Protein AF-A0ABD1KYW1-F1 (afdb_monomer_lite)

Organism: NCBI:txid363190

Radius of gyration: 14.17 Å; chains: 1; bounding box: 28×37×38 Å

Secondary structure (DSSP, 8-state):
-----SHHHHHHHHHHHHHHTTS-HHHHHHHHHHHHHHHHH-TTS--STTTT-HHHHHHHHHHHHHHHHHS-HHHHHHHHHHHHHHHHH-HHHHS----

pLDDT: mean 76.41, std 12.03, range [43.72, 93.81]

Sequence (99 aa):
MYRGLPCIYSSAILACVSLLSGGNIVVLRITAVAMILFMISQSFYPHDRVLESQAWKKVVYAGGVAMVFCSSFPSACVYYLLWSMSYILFPASLWSCKV

Structure (mmCIF, N/CA/C/O back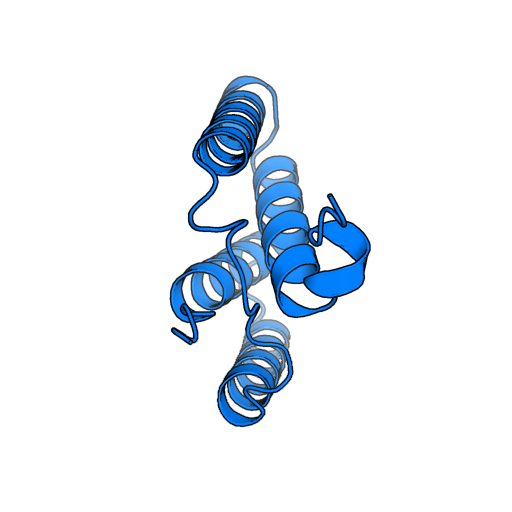bone):
data_AF-A0ABD1KYW1-F1
#
_entry.id   AF-A0ABD1KYW1-F1
#
loop_
_atom_site.group_PDB
_atom_site.id
_atom_site.type_symbol
_atom_site.label_atom_id
_atom_site.label_alt_id
_atom_site.label_comp_id
_atom_site.label_asym_id
_atom_site.label_entity_id
_atom_site.label_seq_id
_atom_site.pdbx_PDB_ins_code
_atom_site.Cartn_x
_atom_site.Cartn_y
_atom_site.Cartn_z
_atom_site.occupancy
_atom_site.B_iso_or_equiv
_atom_site.auth_seq_id
_atom_site.auth_comp_id
_atom_site.auth_asym_id
_atom_site.auth_atom_id
_atom_site.pdbx_PDB_model_num
ATOM 1 N N . MET A 1 1 ? 15.843 -15.302 -7.977 1.00 48.22 1 MET A N 1
ATOM 2 C CA . MET A 1 1 ? 14.684 -14.384 -7.942 1.00 48.22 1 MET A CA 1
ATOM 3 C C . MET A 1 1 ? 14.411 -14.027 -6.489 1.00 48.22 1 MET A C 1
ATOM 5 O O . MET A 1 1 ? 14.064 -14.917 -5.727 1.00 48.22 1 MET A O 1
ATOM 9 N N . TYR A 1 2 ? 14.663 -12.781 -6.084 1.00 47.16 2 TYR A N 1
ATOM 10 C CA . TYR A 1 2 ? 14.426 -12.325 -4.709 1.00 47.16 2 TYR A CA 1
ATOM 11 C C . TYR A 1 2 ? 12.940 -11.974 -4.544 1.00 47.16 2 TYR A C 1
ATOM 13 O O . TYR A 1 2 ? 12.417 -11.177 -5.319 1.00 47.16 2 TYR A O 1
ATOM 21 N N . ARG A 1 3 ? 12.263 -12.564 -3.554 1.00 56.94 3 ARG A N 1
ATOM 22 C CA . ARG A 1 3 ? 10.911 -12.163 -3.135 1.00 56.94 3 ARG A CA 1
ATOM 23 C C . ARG A 1 3 ? 11.064 -11.054 -2.085 1.00 56.94 3 ARG A C 1
ATOM 25 O O . ARG A 1 3 ? 11.463 -11.326 -0.958 1.00 56.94 3 ARG A O 1
ATOM 32 N N . GLY A 1 4 ? 10.852 -9.797 -2.484 1.00 56.22 4 GLY A N 1
ATOM 33 C CA . GLY A 1 4 ? 11.014 -8.606 -1.631 1.00 56.22 4 GLY A CA 1
ATOM 34 C C . GLY A 1 4 ? 9.749 -8.247 -0.837 1.00 56.22 4 GLY A C 1
ATOM 35 O O . GLY A 1 4 ? 8.643 -8.445 -1.325 1.00 56.22 4 GLY A O 1
ATOM 36 N N . LEU A 1 5 ? 9.919 -7.753 0.399 1.00 60.16 5 LEU A N 1
ATOM 37 C CA . LEU A 1 5 ? 8.951 -7.900 1.496 1.00 60.16 5 LEU A CA 1
ATOM 38 C C . LEU A 1 5 ? 7.647 -7.052 1.424 1.00 60.16 5 LEU A C 1
ATOM 40 O O . LEU A 1 5 ? 7.712 -5.827 1.336 1.00 60.16 5 LEU A O 1
ATOM 44 N N . PRO A 1 6 ? 6.479 -7.655 1.722 1.00 63.66 6 PRO A N 1
ATOM 45 C CA . PRO A 1 6 ? 5.217 -7.008 2.064 1.00 63.66 6 PRO A CA 1
ATOM 46 C C . PRO A 1 6 ? 5.235 -6.414 3.476 1.00 63.66 6 PRO A C 1
ATOM 48 O O . PRO A 1 6 ? 4.300 -5.722 3.834 1.00 63.66 6 PRO A O 1
ATOM 51 N N . CYS A 1 7 ? 6.265 -6.652 4.297 1.00 69.00 7 CYS A N 1
ATOM 52 C CA . CYS A 1 7 ? 6.288 -6.235 5.705 1.00 69.00 7 CYS A CA 1
ATOM 53 C C . CYS A 1 7 ? 6.183 -4.707 5.885 1.00 69.00 7 CYS A C 1
ATOM 55 O O . CYS A 1 7 ? 5.335 -4.230 6.641 1.00 69.00 7 CYS A O 1
ATOM 57 N N . ILE A 1 8 ? 6.955 -3.920 5.127 1.00 76.31 8 ILE A N 1
ATOM 58 C CA . ILE A 1 8 ? 6.898 -2.448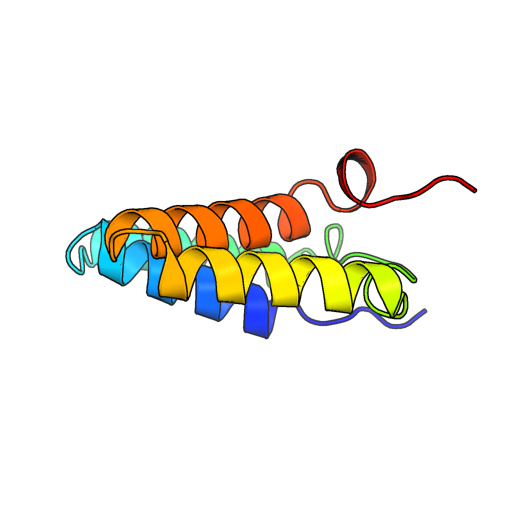 5.207 1.00 76.31 8 ILE A CA 1
ATOM 59 C C . ILE A 1 8 ? 5.544 -1.929 4.697 1.00 76.31 8 ILE A C 1
ATOM 61 O O . ILE A 1 8 ? 4.922 -1.084 5.332 1.00 76.31 8 ILE A O 1
ATOM 65 N N . TYR A 1 9 ? 5.034 -2.487 3.598 1.00 80.75 9 TYR A N 1
ATOM 66 C CA . TYR A 1 9 ? 3.734 -2.097 3.045 1.00 80.75 9 TYR A CA 1
ATOM 67 C C . TYR A 1 9 ? 2.568 -2.525 3.945 1.00 80.75 9 TYR A C 1
ATOM 69 O O . TYR A 1 9 ? 1.631 -1.765 4.142 1.00 80.75 9 TYR A O 1
ATOM 77 N N . SER A 1 10 ? 2.645 -3.704 4.559 1.00 81.50 10 SER A N 1
ATOM 78 C CA . SER A 1 10 ? 1.636 -4.227 5.484 1.00 81.50 10 SER A CA 1
ATOM 79 C C . SER A 1 10 ? 1.565 -3.412 6.773 1.00 81.50 10 SER A C 1
ATOM 81 O O . SER A 1 10 ? 0.470 -3.094 7.226 1.00 81.50 10 SER A O 1
ATOM 83 N N . SER A 1 11 ? 2.712 -3.000 7.327 1.00 82.81 11 SER A N 1
ATOM 84 C CA . SER A 1 11 ? 2.759 -2.129 8.505 1.00 82.81 11 SER A CA 1
ATOM 85 C C . SER A 1 11 ? 2.269 -0.718 8.178 1.00 82.81 11 SER A C 1
ATOM 87 O O . SER A 1 11 ? 1.499 -0.157 8.956 1.00 82.81 11 SER A O 1
ATOM 89 N N . ALA A 1 12 ? 2.597 -0.188 6.994 1.00 86.81 12 ALA A N 1
ATOM 90 C CA . ALA A 1 12 ? 2.032 1.066 6.497 1.00 86.81 12 ALA A CA 1
ATOM 91 C C . ALA A 1 12 ? 0.504 0.992 6.320 1.00 86.81 12 ALA A C 1
ATOM 93 O O . ALA A 1 12 ? -0.198 1.902 6.757 1.00 86.81 12 ALA A O 1
ATOM 94 N N . ILE A 1 13 ? -0.029 -0.096 5.750 1.00 88.00 13 ILE A N 1
ATOM 95 C CA . ILE A 1 13 ? -1.480 -0.320 5.623 1.00 88.00 13 ILE A CA 1
ATOM 96 C C . ILE A 1 13 ? -2.129 -0.361 7.002 1.00 88.00 13 ILE A C 1
ATOM 98 O O . ILE A 1 13 ? -3.112 0.341 7.221 1.00 88.00 13 ILE A O 1
ATOM 102 N N . LEU A 1 14 ? -1.574 -1.127 7.944 1.00 87.62 14 LEU A N 1
ATOM 103 C CA . LEU A 1 14 ? -2.129 -1.242 9.294 1.00 87.62 14 LEU A CA 1
ATOM 104 C C . LEU A 1 14 ? -2.141 0.110 10.020 1.00 87.62 14 LEU A C 1
ATOM 106 O O . LEU A 1 14 ? -3.146 0.471 10.630 1.00 87.62 14 LEU A O 1
ATOM 110 N N . ALA A 1 15 ? -1.055 0.880 9.910 1.00 87.38 15 ALA A N 1
ATOM 111 C CA . ALA A 1 15 ? -0.957 2.217 10.485 1.00 87.38 15 ALA A CA 1
ATOM 112 C C . ALA A 1 15 ? -1.970 3.184 9.852 1.00 87.38 15 ALA A C 1
ATOM 114 O O . ALA A 1 15 ? -2.699 3.864 10.572 1.00 87.38 15 ALA A O 1
ATOM 115 N N . CYS A 1 16 ? -2.085 3.201 8.520 1.00 88.75 16 CYS A N 1
ATOM 116 C CA . CYS A 1 16 ? -3.041 4.058 7.819 1.00 88.75 16 CYS A CA 1
ATOM 117 C C . CYS A 1 16 ? -4.492 3.673 8.138 1.00 88.75 16 CYS A C 1
ATOM 119 O O . CYS A 1 16 ? -5.312 4.552 8.386 1.00 88.75 16 CYS A O 1
ATOM 121 N N . VAL A 1 17 ? -4.814 2.376 8.193 1.00 89.38 17 VAL A N 1
ATOM 122 C CA . VAL A 1 17 ? -6.143 1.876 8.588 1.00 89.38 17 VAL A CA 1
ATOM 123 C C . VAL A 1 17 ? -6.454 2.232 10.041 1.00 89.38 17 VAL A C 1
ATOM 125 O O . VAL A 1 17 ? -7.578 2.633 10.344 1.00 89.38 17 VAL A O 1
ATOM 128 N N . SER A 1 18 ? -5.476 2.133 10.944 1.00 88.00 18 SER A N 1
ATOM 129 C CA . SER A 1 18 ? -5.643 2.553 12.338 1.00 88.00 18 SER A CA 1
ATOM 130 C C . SER A 1 18 ? -5.967 4.043 12.428 1.00 88.00 18 SER A C 1
ATOM 132 O O . SER A 1 18 ? -6.923 4.416 13.101 1.00 88.00 18 SER A O 1
ATOM 134 N N . LEU A 1 19 ? -5.217 4.890 11.720 1.00 88.12 19 LEU A N 1
ATOM 135 C CA . LEU A 1 19 ? -5.435 6.339 11.715 1.00 88.12 19 LEU A CA 1
ATOM 136 C C . LEU A 1 19 ? -6.780 6.722 11.078 1.00 88.12 19 LEU A C 1
ATOM 138 O O . LEU A 1 19 ? -7.478 7.583 11.604 1.00 88.12 19 LEU A O 1
ATOM 142 N N . LEU A 1 20 ? -7.175 6.059 9.986 1.00 88.50 20 LEU A N 1
ATOM 143 C CA . LEU A 1 20 ? -8.397 6.383 9.245 1.00 88.50 20 LEU A CA 1
ATOM 144 C C . LEU A 1 20 ? -9.673 5.837 9.907 1.00 88.50 20 LEU A C 1
ATOM 146 O O . LEU A 1 20 ? -10.729 6.451 9.804 1.00 88.50 20 LEU A O 1
ATOM 150 N N . SER A 1 21 ? -9.587 4.699 10.604 1.00 87.94 21 SER A N 1
ATOM 151 C CA . SER A 1 21 ? -10.719 4.105 11.337 1.00 87.94 21 SER A CA 1
ATOM 152 C C . SER A 1 21 ? -10.882 4.638 12.764 1.00 87.94 21 SER A C 1
ATOM 154 O O . SER A 1 21 ? -11.748 4.152 13.492 1.00 87.94 21 SER A O 1
ATOM 156 N N . GLY A 1 22 ? -10.034 5.582 13.194 1.00 88.12 22 GLY A N 1
ATOM 157 C CA . GLY A 1 22 ? -9.997 6.055 14.580 1.00 88.12 22 GLY A CA 1
ATOM 158 C C . GLY A 1 22 ? -9.571 4.973 15.582 1.00 88.12 22 GLY A C 1
ATOM 159 O O . GLY A 1 22 ? -9.978 5.014 16.738 1.00 88.12 22 GLY A O 1
ATOM 160 N N . GLY A 1 23 ? -8.791 3.981 15.142 1.00 86.25 23 GLY A N 1
ATOM 161 C CA . GLY A 1 23 ? -8.314 2.877 15.977 1.00 86.25 23 GLY A CA 1
ATOM 162 C C . GLY A 1 23 ? -9.335 1.755 16.186 1.00 86.25 23 GLY A C 1
ATOM 163 O O . GLY A 1 23 ? -9.281 1.065 17.204 1.00 86.25 23 GLY A O 1
ATOM 164 N N . ASN A 1 24 ? -10.269 1.545 15.252 1.00 92.31 24 ASN A N 1
ATOM 165 C CA . ASN A 1 24 ? -11.263 0.479 15.377 1.00 92.31 24 ASN A CA 1
ATOM 166 C C . ASN A 1 24 ? -10.593 -0.908 15.369 1.00 92.31 24 ASN A C 1
ATOM 168 O O . ASN A 1 24 ? -10.115 -1.396 14.342 1.00 92.31 24 ASN A O 1
ATOM 172 N N . ILE A 1 25 ? -10.609 -1.565 16.530 1.00 90.94 25 ILE A N 1
ATOM 173 C CA . ILE A 1 25 ? -9.922 -2.838 16.773 1.00 90.94 25 ILE A CA 1
ATOM 174 C C . ILE A 1 25 ? -10.444 -3.955 15.860 1.00 90.94 25 ILE A C 1
ATOM 176 O O . ILE A 1 25 ? -9.664 -4.809 15.440 1.00 90.94 25 ILE A O 1
ATOM 180 N N . VAL A 1 26 ? -11.741 -3.968 15.535 1.00 93.81 26 VAL A N 1
ATOM 181 C CA . VAL A 1 26 ? -12.332 -5.001 14.667 1.00 93.81 26 VAL A CA 1
ATOM 182 C C . VAL A 1 26 ? -11.780 -4.870 13.253 1.00 93.81 26 VAL A C 1
ATOM 184 O O . VAL A 1 26 ? -11.289 -5.852 12.696 1.00 93.81 26 VAL A O 1
ATOM 187 N N . VAL A 1 27 ? -11.784 -3.651 12.709 1.00 92.12 27 VAL A N 1
ATOM 188 C CA . VAL A 1 27 ? -11.219 -3.363 11.383 1.00 92.12 27 VAL A CA 1
ATOM 189 C C . VAL A 1 27 ? -9.736 -3.726 11.362 1.00 92.12 27 VAL A C 1
ATOM 191 O O . VAL A 1 27 ? -9.299 -4.456 10.477 1.00 92.12 27 VAL A O 1
ATOM 194 N N . LEU A 1 28 ? -8.982 -3.312 12.383 1.00 91.19 28 LEU A N 1
ATOM 195 C CA . LEU A 1 28 ? -7.549 -3.579 12.468 1.00 91.19 28 LEU A CA 1
ATOM 196 C C . LEU A 1 28 ? -7.233 -5.082 12.519 1.00 91.19 28 LEU A C 1
ATOM 198 O O . LEU A 1 28 ? -6.307 -5.537 11.848 1.00 91.19 28 LEU A O 1
ATOM 202 N N . ARG A 1 29 ? -8.021 -5.870 13.264 1.00 91.75 29 ARG A N 1
ATOM 203 C CA . ARG A 1 29 ? -7.881 -7.335 13.325 1.00 91.75 29 ARG A CA 1
ATOM 204 C C . ARG A 1 29 ? -8.177 -7.992 11.981 1.00 91.75 29 ARG A C 1
ATOM 206 O O . ARG A 1 29 ? -7.406 -8.850 11.558 1.00 91.75 29 ARG A O 1
ATOM 213 N N . ILE A 1 30 ? -9.246 -7.580 11.299 1.00 93.00 30 ILE A N 1
ATOM 214 C CA . ILE A 1 30 ? -9.590 -8.101 9.967 1.00 93.00 30 ILE A CA 1
ATOM 215 C C . ILE A 1 30 ? -8.468 -7.779 8.971 1.00 93.00 30 ILE A C 1
ATOM 217 O O . ILE A 1 30 ? -8.002 -8.670 8.260 1.00 93.00 30 ILE A O 1
ATOM 221 N N . THR A 1 31 ? -7.980 -6.535 8.958 1.00 91.19 31 THR A N 1
ATOM 222 C CA . THR A 1 31 ? -6.862 -6.121 8.100 1.00 91.19 31 THR A CA 1
ATOM 223 C C . THR A 1 31 ? -5.589 -6.907 8.414 1.00 91.19 31 THR A C 1
ATOM 225 O O . THR A 1 31 ? -4.920 -7.361 7.489 1.00 91.19 31 THR A O 1
ATOM 228 N N . ALA A 1 32 ? -5.267 -7.128 9.692 1.00 89.75 32 ALA A N 1
ATOM 229 C CA . ALA A 1 32 ? -4.105 -7.916 10.097 1.00 89.75 32 ALA A CA 1
ATOM 230 C C . ALA A 1 32 ? -4.183 -9.361 9.582 1.00 89.75 32 ALA A C 1
ATOM 232 O O . ALA A 1 32 ? -3.225 -9.848 8.983 1.00 89.75 32 ALA A O 1
ATOM 233 N N . VAL A 1 33 ? -5.330 -10.026 9.752 1.00 91.69 33 VAL A N 1
ATOM 234 C CA . VAL A 1 33 ? -5.547 -11.391 9.246 1.00 91.69 33 VAL A CA 1
ATOM 235 C C . VAL A 1 33 ? -5.400 -11.436 7.724 1.00 91.69 33 VAL A C 1
ATOM 237 O O . VAL A 1 33 ? -4.701 -12.308 7.209 1.00 91.69 33 VAL A O 1
ATOM 240 N N . ALA A 1 34 ? -5.980 -10.473 7.003 1.00 88.56 34 ALA A N 1
ATOM 241 C CA . ALA A 1 34 ? -5.825 -10.382 5.553 1.00 88.56 34 ALA A CA 1
ATOM 242 C C . ALA A 1 34 ? -4.347 -10.241 5.140 1.00 88.56 34 ALA A C 1
ATOM 244 O O . ALA A 1 34 ? -3.882 -10.982 4.275 1.00 88.56 34 ALA A O 1
ATOM 245 N N . MET A 1 35 ? -3.583 -9.351 5.790 1.00 86.31 35 MET A N 1
ATOM 246 C CA . MET A 1 35 ? -2.150 -9.174 5.511 1.00 86.31 35 MET A CA 1
ATOM 247 C C . MET A 1 35 ? -1.342 -10.452 5.783 1.00 86.31 35 MET A C 1
ATOM 249 O O . MET A 1 35 ? -0.481 -10.806 4.978 1.00 86.31 35 MET A O 1
ATOM 253 N N . ILE A 1 36 ? -1.648 -11.183 6.860 1.00 86.25 36 ILE A N 1
ATOM 254 C CA . ILE A 1 36 ? -1.006 -12.469 7.179 1.00 86.25 36 ILE A CA 1
ATOM 255 C C . ILE A 1 36 ? -1.260 -13.495 6.064 1.00 86.25 36 ILE A C 1
ATOM 257 O O . ILE A 1 36 ? -0.322 -14.149 5.607 1.00 86.25 36 ILE A O 1
ATOM 261 N N . LEU A 1 37 ? -2.496 -13.605 5.569 1.00 84.44 37 LEU A N 1
ATOM 262 C CA . LEU A 1 37 ? -2.831 -14.515 4.465 1.00 84.44 37 LEU A CA 1
ATOM 263 C C . LEU A 1 37 ? -2.080 -14.163 3.171 1.00 84.44 37 LEU A C 1
ATOM 265 O O . LEU A 1 37 ? -1.591 -15.061 2.476 1.00 84.44 37 LEU A O 1
ATOM 269 N N . PHE A 1 38 ? -1.924 -12.869 2.870 1.00 76.56 38 PHE A N 1
ATOM 270 C CA . PHE A 1 38 ? -1.115 -12.411 1.735 1.00 76.56 38 PHE A CA 1
ATOM 271 C C . PHE A 1 38 ? 0.372 -12.748 1.905 1.00 76.56 38 PHE A C 1
ATOM 273 O O . PHE A 1 38 ? 1.018 -13.179 0.947 1.00 76.56 38 PHE A O 1
ATOM 280 N N . MET A 1 39 ? 0.912 -12.610 3.119 1.00 78.19 39 MET A N 1
ATOM 281 C CA . MET A 1 39 ? 2.296 -12.983 3.425 1.00 78.19 39 MET A CA 1
ATOM 282 C C . MET A 1 39 ? 2.551 -14.486 3.265 1.00 78.19 39 MET A C 1
ATOM 284 O O . MET A 1 39 ? 3.613 -14.859 2.765 1.00 78.19 39 MET A O 1
ATOM 288 N N . ILE A 1 40 ? 1.588 -15.331 3.653 1.00 80.62 40 ILE A N 1
ATOM 289 C CA . ILE A 1 40 ? 1.665 -16.794 3.514 1.00 80.62 40 ILE A CA 1
ATOM 290 C C . ILE A 1 40 ? 1.604 -17.203 2.044 1.00 80.62 40 ILE A C 1
ATOM 292 O O . ILE A 1 40 ? 2.394 -18.034 1.600 1.00 80.62 40 ILE A O 1
ATOM 296 N N . SER A 1 41 ? 0.679 -16.612 1.284 1.00 76.31 41 SER A N 1
ATOM 297 C CA . SER A 1 41 ? 0.403 -17.062 -0.080 1.00 76.31 41 SER A CA 1
ATOM 298 C C . SER A 1 41 ? 1.586 -16.837 -1.020 1.00 76.31 41 SER A C 1
ATOM 300 O O . SER A 1 41 ? 1.704 -17.582 -1.986 1.00 76.31 41 SER A O 1
ATOM 302 N N . GLN A 1 42 ? 2.458 -15.849 -0.745 1.00 66.69 42 GLN A N 1
ATOM 303 C CA . GLN A 1 42 ? 3.656 -15.435 -1.512 1.00 66.69 42 GLN A CA 1
ATOM 304 C C . GLN A 1 42 ? 3.487 -15.265 -3.038 1.00 66.69 42 GLN A C 1
ATOM 306 O O . GLN A 1 42 ? 4.394 -14.790 -3.712 1.00 66.69 42 GLN A O 1
ATOM 311 N N . SER A 1 43 ? 2.333 -15.614 -3.590 1.00 65.38 43 SER A N 1
ATOM 312 C CA . SER A 1 43 ? 1.949 -15.615 -4.996 1.00 65.38 43 SER A CA 1
ATOM 313 C C . SER A 1 43 ? 1.819 -14.202 -5.541 1.00 65.38 43 SER A C 1
ATOM 315 O O . SER A 1 43 ? 2.115 -13.960 -6.703 1.00 65.38 43 SER A O 1
ATOM 317 N N . PHE A 1 44 ? 1.432 -13.273 -4.669 1.00 59.91 44 PHE A N 1
ATOM 318 C CA . PHE A 1 44 ? 1.358 -11.844 -4.937 1.00 59.91 44 PHE A CA 1
ATOM 319 C C . PHE A 1 44 ? 2.589 -11.082 -4.455 1.00 59.91 44 PHE A C 1
ATOM 321 O O . PHE A 1 44 ? 2.582 -9.854 -4.504 1.00 59.91 44 PHE A O 1
ATOM 328 N N . TYR A 1 45 ? 3.646 -11.759 -3.978 1.00 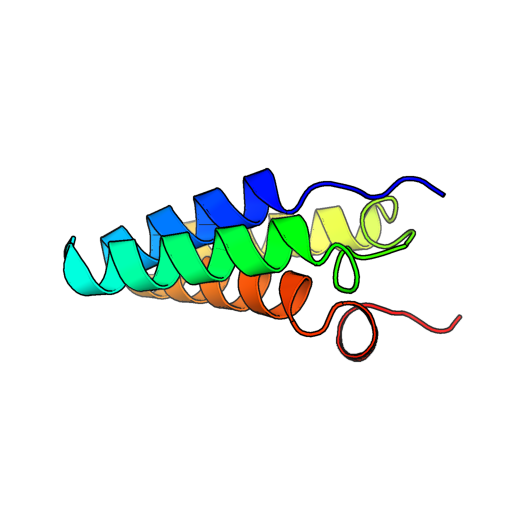64.75 45 TYR A N 1
ATOM 329 C CA . TYR A 1 45 ? 4.898 -11.033 -3.800 1.00 64.75 45 TYR A CA 1
ATOM 330 C C . TYR A 1 45 ? 5.295 -10.512 -5.171 1.00 64.75 45 TYR A C 1
ATOM 332 O O . TYR A 1 45 ? 5.435 -11.331 -6.087 1.00 64.75 45 TYR A O 1
ATOM 340 N N . PRO A 1 46 ? 5.486 -9.192 -5.323 1.00 58.28 46 PRO A N 1
ATOM 341 C CA . PRO A 1 46 ? 6.067 -8.680 -6.535 1.00 58.28 46 PRO A CA 1
ATOM 342 C C . PRO A 1 46 ? 7.400 -9.401 -6.714 1.00 58.28 46 PRO A C 1
ATOM 344 O O . PRO A 1 46 ? 8.357 -9.228 -5.954 1.00 58.28 46 PRO A O 1
ATOM 347 N N . HIS A 1 47 ? 7.433 -10.263 -7.724 1.00 62.84 47 HIS A N 1
ATOM 348 C CA . HIS A 1 47 ? 8.641 -10.391 -8.494 1.00 62.84 47 HIS A CA 1
ATOM 349 C C . HIS A 1 47 ? 8.934 -8.983 -9.022 1.00 62.84 47 HIS A C 1
ATOM 351 O O . HIS A 1 47 ? 8.021 -8.203 -9.270 1.00 62.84 47 HIS A O 1
ATOM 357 N N . ASP A 1 48 ? 10.204 -8.666 -9.199 1.00 59.25 48 ASP A N 1
ATOM 358 C CA . ASP A 1 48 ? 10.645 -7.629 -10.129 1.00 59.25 48 ASP A CA 1
ATOM 359 C C . ASP A 1 48 ? 11.094 -6.280 -9.561 1.00 59.25 48 ASP A C 1
ATOM 361 O O . ASP A 1 48 ? 10.393 -5.549 -8.858 1.00 59.25 48 ASP A O 1
ATOM 365 N N . ARG A 1 49 ? 12.319 -5.948 -9.994 1.00 57.00 49 ARG A N 1
ATOM 366 C CA . ARG A 1 49 ? 12.762 -4.820 -10.840 1.00 57.00 49 ARG A CA 1
ATOM 367 C C . ARG A 1 49 ? 12.135 -3.437 -10.641 1.00 57.00 49 ARG A C 1
ATOM 369 O O . ARG A 1 49 ? 12.844 -2.455 -10.807 1.00 57.00 49 ARG A O 1
ATOM 376 N N . VAL A 1 50 ? 10.868 -3.305 -10.258 1.00 57.41 50 VAL A N 1
ATOM 377 C CA . VAL A 1 50 ? 10.232 -2.030 -9.871 1.00 57.41 50 VAL A CA 1
ATOM 378 C C . VAL A 1 50 ? 10.837 -1.505 -8.570 1.00 57.41 50 VAL A C 1
ATOM 380 O O . VAL A 1 50 ? 11.170 -0.328 -8.476 1.00 57.41 50 VAL A O 1
ATOM 383 N N . LEU A 1 51 ? 11.056 -2.392 -7.591 1.00 57.94 51 LEU A N 1
ATOM 384 C CA . LEU A 1 51 ? 11.786 -2.074 -6.357 1.00 57.94 51 LEU A CA 1
ATOM 385 C C . LEU A 1 51 ? 13.278 -1.828 -6.617 1.00 57.94 51 LEU A C 1
ATOM 387 O O . LEU A 1 51 ? 13.920 -1.119 -5.849 1.00 57.94 51 LEU A O 1
ATOM 391 N N . GLU A 1 52 ? 13.859 -2.379 -7.681 1.00 61.53 52 GLU A N 1
ATOM 392 C CA . GLU A 1 52 ? 15.215 -2.001 -8.104 1.00 61.53 52 GLU A CA 1
ATOM 393 C C . GLU A 1 52 ? 15.226 -0.683 -8.887 1.00 61.53 52 GLU A C 1
ATOM 395 O O . GLU A 1 52 ? 16.209 0.056 -8.819 1.00 61.53 52 GLU A O 1
ATOM 400 N N . SER A 1 53 ? 14.126 -0.345 -9.568 1.00 67.62 53 SER A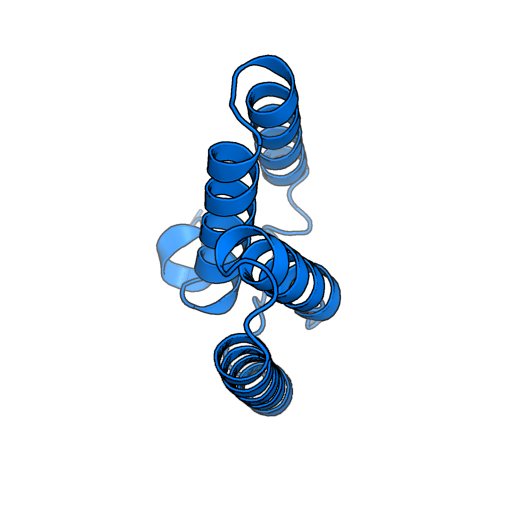 N 1
ATOM 401 C CA . SER A 1 53 ? 14.006 0.854 -10.388 1.00 67.62 53 SER A CA 1
ATOM 402 C C . SER A 1 53 ? 14.093 2.111 -9.531 1.00 67.62 53 SER A C 1
ATOM 404 O O . SER A 1 53 ? 13.179 2.502 -8.800 1.00 67.62 53 SER A O 1
ATOM 406 N N . GLN A 1 54 ? 15.229 2.789 -9.665 1.00 71.81 54 GLN A N 1
ATOM 407 C CA . GLN A 1 54 ? 15.497 4.065 -9.011 1.00 71.81 54 GLN A CA 1
ATOM 408 C C . GLN A 1 54 ? 14.481 5.146 -9.408 1.00 71.81 54 GLN A C 1
ATOM 410 O O . GLN A 1 54 ? 14.165 6.009 -8.593 1.00 71.81 54 GLN A O 1
ATOM 415 N N . ALA A 1 55 ? 13.941 5.095 -10.630 1.00 78.06 55 ALA A N 1
ATOM 416 C CA . ALA A 1 55 ? 12.936 6.049 -11.094 1.00 78.06 55 ALA A CA 1
ATOM 417 C C . ALA A 1 55 ? 11.636 5.930 -10.285 1.00 78.06 55 ALA A C 1
ATOM 419 O O . ALA A 1 55 ? 11.145 6.929 -9.762 1.00 78.06 55 ALA A O 1
ATOM 420 N N . TRP A 1 56 ? 11.134 4.707 -10.091 1.00 74.69 56 TRP A N 1
ATOM 421 C CA . TRP A 1 56 ? 9.917 4.474 -9.312 1.00 74.69 56 TRP A CA 1
ATOM 422 C C . TRP A 1 56 ? 10.095 4.848 -7.843 1.00 74.69 56 TRP A C 1
ATOM 424 O O . TRP A 1 56 ? 9.234 5.521 -7.283 1.00 74.69 56 TRP A O 1
ATOM 434 N N . LYS A 1 57 ? 11.249 4.534 -7.239 1.00 76.56 57 LYS A N 1
ATOM 435 C CA . LYS A 1 57 ? 11.575 4.993 -5.876 1.00 76.56 57 LYS A CA 1
ATOM 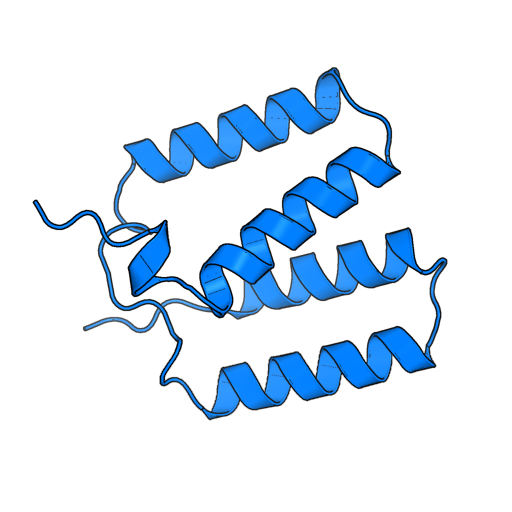436 C C . LYS A 1 57 ? 11.489 6.514 -5.732 1.00 76.56 57 LYS A C 1
ATOM 438 O O . LYS A 1 57 ? 10.923 7.003 -4.757 1.00 76.56 57 LYS A O 1
ATOM 443 N N . LYS A 1 58 ? 12.021 7.259 -6.707 1.00 83.38 58 LYS A N 1
ATOM 444 C CA . LYS A 1 58 ? 11.978 8.729 -6.707 1.00 83.38 58 LYS A CA 1
ATOM 445 C C . LYS A 1 58 ? 10.556 9.263 -6.858 1.00 83.38 58 LYS A C 1
ATOM 447 O O . LYS A 1 58 ? 10.199 10.186 -6.136 1.00 83.38 58 LYS A O 1
ATOM 452 N N . VAL A 1 59 ? 9.743 8.671 -7.735 1.00 82.88 59 VAL A N 1
ATOM 453 C CA . VAL A 1 59 ? 8.335 9.067 -7.924 1.00 82.88 59 VAL A CA 1
ATOM 454 C C . VAL A 1 59 ? 7.521 8.835 -6.649 1.00 82.88 59 VAL A C 1
ATOM 456 O O . VAL A 1 59 ? 6.807 9.734 -6.215 1.00 82.88 59 VAL A O 1
ATOM 459 N N . VAL A 1 60 ? 7.684 7.678 -5.998 1.00 80.19 60 VAL A N 1
ATOM 460 C CA . VAL A 1 60 ? 7.025 7.368 -4.715 1.00 80.19 60 VAL A CA 1
ATOM 461 C C . VAL A 1 60 ? 7.382 8.378 -3.646 1.00 80.19 60 VAL A C 1
ATOM 463 O O . VAL A 1 60 ? 6.504 8.888 -2.950 1.00 80.19 60 VAL A O 1
ATOM 466 N N . TYR A 1 61 ? 8.677 8.655 -3.519 1.00 82.94 61 TYR A N 1
ATOM 467 C CA . TYR A 1 61 ? 9.176 9.596 -2.534 1.00 82.94 61 TYR A CA 1
ATOM 468 C C . TYR A 1 61 ? 8.654 11.010 -2.803 1.00 82.94 61 TYR A C 1
ATOM 470 O O . TYR A 1 61 ? 8.132 11.640 -1.890 1.00 82.94 61 TYR A O 1
ATOM 478 N N . ALA A 1 62 ? 8.709 11.476 -4.053 1.00 85.00 62 ALA A N 1
ATOM 479 C CA . ALA A 1 62 ? 8.181 12.780 -4.446 1.00 85.00 62 ALA A CA 1
ATOM 480 C C . ALA A 1 62 ? 6.674 12.901 -4.170 1.00 85.00 62 ALA A C 1
ATOM 482 O O . ALA A 1 62 ? 6.236 13.914 -3.630 1.00 85.00 62 ALA A O 1
ATOM 483 N N . GLY A 1 63 ? 5.893 11.858 -4.467 1.00 82.94 63 GLY A N 1
ATOM 484 C CA . GLY A 1 63 ? 4.471 11.817 -4.128 1.00 82.94 63 GLY A CA 1
ATOM 485 C C . GLY A 1 63 ? 4.230 11.856 -2.616 1.00 82.94 63 GLY A C 1
ATOM 486 O O . GLY A 1 63 ? 3.391 12.619 -2.152 1.00 82.94 63 GLY A O 1
ATOM 487 N N . GLY A 1 64 ? 5.021 11.119 -1.828 1.00 82.00 64 GLY A N 1
ATOM 488 C CA . GLY A 1 64 ? 4.966 11.177 -0.363 1.00 82.00 64 GLY A CA 1
ATOM 489 C C . GLY A 1 64 ? 5.280 12.572 0.188 1.00 82.00 64 GLY A C 1
ATOM 490 O O . GLY A 1 64 ? 4.539 13.085 1.021 1.00 82.00 64 GLY A O 1
ATOM 491 N N . VAL A 1 65 ? 6.326 13.220 -0.330 1.00 83.00 65 VAL A N 1
ATOM 492 C CA . VAL A 1 65 ? 6.681 14.606 0.008 1.00 83.00 65 VAL A CA 1
ATOM 493 C C . VAL A 1 65 ? 5.526 15.551 -0.334 1.00 83.00 65 VAL A C 1
ATOM 495 O O . VAL A 1 65 ? 5.084 16.305 0.528 1.00 83.00 65 VAL A O 1
ATOM 498 N N . ALA A 1 66 ? 4.972 15.470 -1.545 1.00 84.06 66 ALA A N 1
ATOM 499 C CA . ALA A 1 66 ? 3.839 16.299 -1.949 1.00 84.06 66 ALA A CA 1
ATOM 500 C C . ALA A 1 66 ? 2.626 16.116 -1.020 1.00 84.06 66 ALA A C 1
ATOM 502 O O . ALA A 1 66 ? 2.014 17.098 -0.607 1.00 84.06 66 ALA A O 1
ATOM 503 N N . MET A 1 67 ? 2.310 14.882 -0.620 1.00 79.12 67 MET A N 1
ATOM 504 C CA . MET A 1 67 ? 1.205 14.612 0.306 1.00 79.12 67 MET A CA 1
ATOM 505 C C . MET A 1 67 ? 1.450 15.164 1.716 1.00 79.12 67 MET A C 1
ATOM 507 O O . MET A 1 67 ? 0.499 15.595 2.363 1.00 79.12 67 MET A O 1
ATOM 511 N N . VAL A 1 68 ? 2.697 15.186 2.192 1.00 77.81 68 VAL A N 1
ATOM 512 C CA . VAL A 1 68 ? 3.043 15.785 3.493 1.00 77.81 68 VAL A CA 1
ATOM 513 C C . VAL A 1 68 ? 2.880 17.307 3.468 1.00 77.81 68 VAL A C 1
ATOM 515 O O . VAL A 1 68 ? 2.386 17.881 4.434 1.00 77.81 68 VAL A O 1
ATOM 518 N N . PHE A 1 69 ? 3.272 17.965 2.375 1.00 77.19 69 PHE A N 1
ATOM 519 C CA . PHE A 1 69 ? 3.249 19.429 2.288 1.00 77.19 69 PHE A CA 1
ATOM 520 C C . PHE A 1 69 ? 1.909 20.011 1.822 1.00 77.19 69 PHE A C 1
ATOM 522 O O . PHE A 1 69 ? 1.581 21.140 2.182 1.00 77.19 69 PHE A O 1
ATOM 529 N N . CYS A 1 70 ? 1.136 19.278 1.018 1.00 77.06 70 CYS A N 1
ATOM 530 C CA . CYS A 1 70 ? -0.028 19.825 0.314 1.00 77.06 70 CYS A CA 1
ATOM 531 C C . CYS A 1 70 ? -1.375 19.237 0.764 1.00 77.06 70 CYS A C 1
ATOM 533 O O . CYS A 1 70 ? -2.397 19.546 0.155 1.00 77.06 70 CYS A O 1
ATOM 535 N N . SER A 1 71 ? -1.410 18.358 1.769 1.00 74.56 71 SER A N 1
ATOM 536 C CA . SER A 1 71 ? -2.591 17.540 2.064 1.00 74.56 71 SER A CA 1
ATOM 537 C C . SER A 1 71 ? -2.905 17.447 3.558 1.00 74.56 71 SER A C 1
ATOM 539 O O . SER A 1 71 ? -2.028 17.552 4.411 1.00 74.56 71 SER A O 1
ATOM 541 N N . SER A 1 72 ? -4.184 17.248 3.887 1.00 75.88 72 SER A N 1
ATOM 542 C CA . SER A 1 72 ? -4.618 17.007 5.265 1.00 75.88 72 SER A CA 1
ATOM 543 C C . SER A 1 72 ? -4.211 15.606 5.735 1.00 75.88 72 SER A C 1
ATOM 545 O O . SER A 1 72 ? -4.066 14.674 4.948 1.00 75.88 72 SER A O 1
ATOM 547 N N . PHE A 1 73 ? -4.088 15.423 7.049 1.00 72.75 73 PHE A N 1
ATOM 548 C CA . PHE A 1 73 ? -3.663 14.152 7.647 1.00 72.75 73 PHE A CA 1
ATOM 54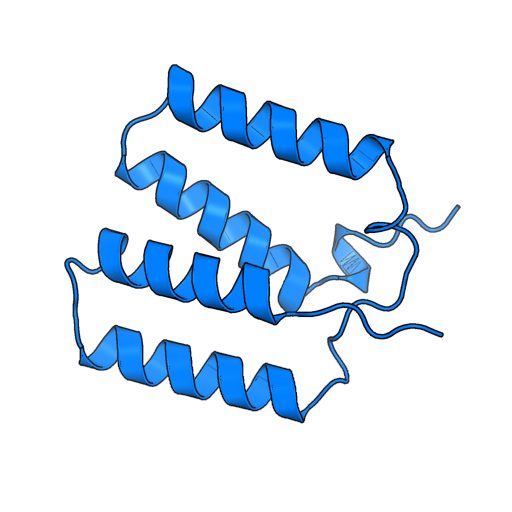9 C C . PHE A 1 73 ? -4.419 12.898 7.123 1.00 72.75 73 PHE A C 1
ATOM 551 O O . PHE A 1 73 ? -3.767 11.889 6.836 1.00 72.75 73 PHE A O 1
ATOM 558 N N . PRO A 1 74 ? -5.754 12.931 6.898 1.00 78.19 74 PRO A N 1
ATOM 559 C CA . PRO A 1 74 ? -6.484 11.789 6.342 1.00 78.19 74 PRO A CA 1
ATOM 560 C C . PRO A 1 74 ? -6.144 11.496 4.876 1.00 78.19 74 PRO A C 1
ATOM 562 O O . PRO A 1 74 ? -6.084 10.329 4.491 1.00 78.19 74 PRO A O 1
ATOM 565 N N . SER A 1 75 ? -5.898 12.520 4.048 1.00 76.38 75 SER A N 1
ATOM 566 C CA . SER A 1 75 ? -5.609 12.313 2.623 1.00 76.38 75 SER A CA 1
ATOM 567 C C . SER A 1 75 ? -4.230 11.689 2.420 1.00 76.38 75 SER A C 1
ATOM 569 O O . SER A 1 75 ? -4.085 10.806 1.574 1.00 76.38 75 SER A O 1
ATOM 571 N N . ALA A 1 76 ? -3.245 12.052 3.248 1.00 81.44 76 ALA A N 1
ATOM 572 C CA . ALA A 1 76 ? -1.948 11.378 3.279 1.00 81.44 76 ALA A CA 1
ATOM 573 C C . ALA A 1 76 ? -2.098 9.882 3.615 1.00 81.44 76 ALA A C 1
ATOM 575 O O . ALA A 1 76 ? -1.556 9.037 2.903 1.00 81.44 76 ALA A O 1
ATOM 576 N N . CYS A 1 77 ? -2.900 9.538 4.630 1.00 83.25 77 CYS A N 1
ATOM 577 C CA . CYS A 1 77 ? -3.175 8.142 4.988 1.00 83.25 77 CYS A CA 1
ATOM 578 C C . CYS A 1 77 ? -3.817 7.370 3.827 1.00 83.25 77 CYS A C 1
ATOM 580 O O . CYS A 1 77 ? -3.392 6.257 3.522 1.00 83.25 77 CYS A O 1
ATOM 582 N N . VAL A 1 78 ? -4.800 7.963 3.143 1.00 83.75 78 VAL A N 1
ATOM 583 C CA . VAL A 1 78 ? -5.452 7.345 1.977 1.00 83.75 78 VAL A CA 1
ATOM 584 C C . VAL A 1 78 ? -4.455 7.116 0.841 1.00 83.75 78 VAL A C 1
ATOM 586 O O . VAL A 1 78 ? -4.457 6.037 0.254 1.00 83.75 78 VAL A O 1
ATOM 589 N N . TYR A 1 79 ? -3.565 8.071 0.564 1.00 84.06 79 TYR A N 1
ATOM 590 C CA . TYR A 1 79 ? -2.520 7.906 -0.448 1.00 84.06 79 TYR A CA 1
ATOM 591 C C . TYR A 1 79 ? -1.573 6.746 -0.122 1.00 84.06 79 TYR A C 1
ATOM 593 O O . TYR A 1 79 ? -1.362 5.873 -0.964 1.00 84.06 79 TYR A O 1
ATOM 601 N N . TYR A 1 80 ? -1.046 6.686 1.105 1.00 82.06 80 TYR A N 1
ATOM 602 C CA . TYR A 1 80 ? -0.147 5.603 1.517 1.00 82.06 80 TYR A CA 1
ATOM 603 C C . TYR A 1 80 ? -0.840 4.234 1.505 1.00 82.06 80 TYR A C 1
ATOM 605 O O . TYR A 1 80 ? -0.220 3.231 1.135 1.00 82.06 80 TYR A O 1
ATOM 613 N N . LEU A 1 81 ? -2.125 4.189 1.863 1.00 85.69 81 LEU A N 1
ATOM 614 C CA . LEU A 1 81 ? -2.938 2.975 1.862 1.00 85.69 81 LEU A CA 1
ATOM 615 C C . LEU A 1 81 ? -3.225 2.508 0.429 1.00 85.69 81 LEU A C 1
ATOM 617 O O . LEU A 1 81 ? -2.968 1.348 0.114 1.00 85.69 81 LEU A O 1
ATOM 621 N N . LEU A 1 82 ? -3.665 3.406 -0.458 1.00 85.50 82 LEU A N 1
ATOM 622 C CA . LEU A 1 82 ? -3.878 3.114 -1.879 1.00 85.50 82 LEU A CA 1
ATOM 623 C C . LEU A 1 82 ? -2.591 2.642 -2.545 1.00 85.50 82 LEU A C 1
ATOM 625 O O . LEU A 1 82 ? -2.609 1.627 -3.237 1.00 85.50 82 LEU A O 1
ATOM 629 N N . TRP A 1 83 ? -1.474 3.327 -2.302 1.00 81.81 83 TRP A N 1
ATOM 630 C CA . TRP A 1 83 ? -0.171 2.940 -2.833 1.00 81.81 83 TRP A CA 1
ATOM 631 C C . TRP A 1 83 ? 0.212 1.520 -2.400 1.00 81.81 83 TRP A C 1
ATOM 633 O O . TRP A 1 83 ? 0.494 0.654 -3.230 1.00 81.81 83 TRP A O 1
ATOM 643 N N . SER A 1 84 ? 0.170 1.263 -1.092 1.00 81.38 84 SER A N 1
ATOM 644 C CA . SER A 1 84 ? 0.573 -0.021 -0.517 1.00 81.38 84 SER A CA 1
ATOM 645 C C . SER A 1 84 ? -0.345 -1.164 -0.961 1.00 81.38 84 SER A C 1
ATOM 647 O O . SER A 1 84 ? 0.138 -2.242 -1.301 1.00 81.38 84 SER A O 1
ATOM 649 N N . MET A 1 85 ? -1.659 -0.929 -1.033 1.00 80.00 85 MET A N 1
ATOM 650 C CA . MET A 1 85 ? -2.629 -1.917 -1.519 1.00 80.00 85 MET A CA 1
ATOM 651 C C . MET A 1 85 ? -2.480 -2.190 -3.017 1.00 80.00 85 MET A C 1
ATOM 653 O O . MET A 1 85 ? -2.537 -3.347 -3.429 1.00 80.00 85 MET A O 1
ATOM 657 N N . SER A 1 86 ? -2.240 -1.154 -3.826 1.00 78.81 86 SER A N 1
ATOM 658 C CA . SER A 1 86 ? -1.987 -1.298 -5.268 1.00 78.81 86 SER A CA 1
ATOM 659 C C . SER A 1 86 ? -0.762 -2.169 -5.528 1.00 78.81 86 SER A C 1
ATOM 661 O O . SER A 1 86 ? -0.750 -2.958 -6.471 1.00 78.81 86 SER A O 1
ATOM 663 N N . TYR A 1 87 ? 0.253 -2.050 -4.670 1.00 74.19 87 TYR A N 1
ATOM 664 C CA . TYR A 1 87 ? 1.481 -2.828 -4.762 1.00 74.19 87 TYR A CA 1
ATOM 665 C C . TYR A 1 87 ? 1.293 -4.300 -4.366 1.00 74.19 87 TYR A C 1
ATOM 667 O O . TYR A 1 87 ? 1.896 -5.177 -4.978 1.00 74.19 87 TYR A O 1
ATOM 675 N N . ILE A 1 88 ? 0.444 -4.586 -3.372 1.00 75.00 88 ILE A N 1
ATOM 676 C CA . ILE A 1 88 ? 0.176 -5.959 -2.910 1.00 75.00 88 ILE A CA 1
ATOM 677 C C . ILE A 1 88 ? -0.813 -6.686 -3.830 1.00 75.00 88 ILE A C 1
ATOM 679 O O . ILE A 1 88 ? -0.603 -7.849 -4.151 1.00 75.00 88 ILE A O 1
ATOM 683 N N . LEU A 1 89 ? -1.898 -6.031 -4.252 1.00 74.38 89 LEU A N 1
ATOM 684 C CA . LEU A 1 89 ? -2.977 -6.689 -5.001 1.00 74.38 89 LEU A CA 1
ATOM 685 C C . LEU A 1 89 ? -2.712 -6.760 -6.505 1.00 74.38 89 LEU A C 1
ATOM 687 O O . LEU A 1 89 ? -3.094 -7.729 -7.159 1.00 74.38 89 LEU A O 1
ATOM 691 N N . PHE A 1 90 ? -2.070 -5.733 -7.059 1.00 71.19 90 PHE A N 1
ATOM 692 C CA . PHE A 1 90 ? -1.928 -5.554 -8.501 1.00 71.19 90 PHE A CA 1
ATOM 693 C C . PHE A 1 90 ? -0.484 -5.232 -8.926 1.00 71.19 90 PHE A C 1
ATOM 695 O O . PHE A 1 90 ? -0.277 -4.340 -9.755 1.00 71.19 90 PHE A O 1
ATOM 702 N N . PRO A 1 91 ? 0.538 -5.957 -8.419 1.00 67.62 91 PRO A N 1
ATOM 703 C CA . PRO A 1 91 ? 1.929 -5.679 -8.772 1.00 67.62 91 PRO A CA 1
ATOM 704 C C . PRO A 1 91 ? 2.164 -5.824 -10.281 1.00 67.62 91 PRO A C 1
ATOM 706 O O . PRO A 1 91 ? 2.810 -4.986 -10.899 1.00 67.62 91 PRO A O 1
ATOM 709 N N . ALA A 1 92 ? 1.585 -6.847 -10.913 1.00 65.50 92 ALA A N 1
ATOM 710 C CA . ALA A 1 92 ? 1.812 -7.109 -12.329 1.00 65.50 92 ALA A CA 1
ATOM 711 C C . ALA A 1 92 ? 1.018 -6.182 -13.270 1.00 65.50 92 ALA A C 1
ATOM 713 O O . ALA A 1 92 ? 1.503 -5.843 -14.340 1.00 65.50 92 ALA A O 1
ATOM 714 N N . SER A 1 93 ? -0.197 -5.767 -12.908 1.00 64.19 93 SER A N 1
ATOM 715 C CA . SER A 1 93 ? -1.058 -4.980 -13.804 1.00 64.19 93 SER A CA 1
ATOM 716 C C . SER A 1 93 ? -0.828 -3.474 -13.708 1.00 64.19 93 SER A C 1
ATOM 718 O O . SER A 1 93 ? -0.953 -2.788 -14.718 1.00 64.19 93 SER A O 1
ATOM 720 N N . LEU A 1 94 ? -0.493 -2.956 -12.523 1.00 65.31 94 LEU A N 1
ATOM 721 C CA . LEU A 1 94 ? -0.242 -1.524 -12.319 1.00 65.31 94 LEU A CA 1
ATOM 722 C C . LEU A 1 94 ? 1.245 -1.171 -12.367 1.00 65.31 94 LEU A C 1
ATOM 724 O O . LEU A 1 94 ? 1.592 -0.053 -12.737 1.00 65.31 94 LEU A O 1
ATOM 728 N N . TRP A 1 95 ? 2.118 -2.112 -11.996 1.00 63.28 95 TRP A N 1
ATOM 729 C CA . TRP A 1 95 ? 3.537 -1.827 -11.778 1.00 63.28 95 TRP A CA 1
ATOM 730 C C . TRP A 1 95 ? 4.478 -2.597 -12.706 1.00 63.28 95 TRP A C 1
ATOM 732 O O . TRP A 1 95 ? 5.645 -2.223 -12.807 1.00 63.28 95 TRP A O 1
ATOM 742 N N . SER A 1 96 ? 4.014 -3.624 -13.430 1.00 60.00 96 SER A N 1
ATOM 743 C CA . SER A 1 96 ? 4.855 -4.285 -14.435 1.00 60.00 96 SER A CA 1
ATOM 744 C C . SER A 1 96 ? 4.926 -3.428 -15.694 1.00 60.00 96 SER A C 1
ATOM 746 O O . SER A 1 96 ? 4.049 -3.458 -16.557 1.00 60.00 96 SER A O 1
ATOM 748 N N . CYS A 1 97 ? 6.006 -2.661 -15.823 1.00 54.50 97 CYS A N 1
ATOM 749 C CA . CYS A 1 97 ? 6.421 -2.178 -17.129 1.00 54.50 97 CYS A CA 1
ATOM 750 C C . CYS A 1 97 ? 6.884 -3.394 -17.942 1.00 54.50 97 CYS A C 1
ATOM 752 O O . CYS A 1 97 ? 8.002 -3.875 -17.751 1.00 54.50 97 CYS A O 1
ATOM 754 N N . LYS A 1 98 ? 6.042 -3.887 -18.858 1.00 49.97 98 LYS A N 1
ATOM 755 C CA . LYS A 1 98 ? 6.547 -4.615 -20.027 1.00 49.97 98 LYS A CA 1
ATOM 756 C C . LYS A 1 98 ? 7.336 -3.609 -20.863 1.00 49.97 98 LYS A C 1
ATOM 758 O O . LYS A 1 98 ? 6.740 -2.832 -21.603 1.00 49.97 98 LYS A O 1
ATOM 763 N N . VAL A 1 99 ? 8.649 -3.578 -20.656 1.00 43.72 99 VAL A N 1
ATOM 764 C CA . VAL A 1 99 ? 9.602 -3.103 -21.664 1.00 43.72 99 VAL A CA 1
ATOM 765 C C . VAL A 1 99 ? 9.957 -4.300 -22.526 1.00 43.72 99 VAL A C 1
ATOM 767 O O . VAL A 1 99 ? 10.277 -5.352 -21.924 1.00 43.72 99 VAL A O 1
#

Foldseek 3Di:
DDQDDLVVLLVLLLVLQCVQVVNPVVSSVVSNVVSVVLRVVSPQRDDDDCVVDPVNVVVVVVVLVCCVVPHDPNVSSVVSNCVSCCSRPPCCPPPDDPD